Protein AF-A0A3C1NNC2-F1 (afdb_monomer)

Secondary structure (DSSP, 8-state):
------EEEEEEEEEEETTS-EEEEEEEEEETT-----THHHHTSPSEEEEEEEEETTEEEEEEEEE-

Solvent-accessible surface area (backbone atoms only — not comparable to full-atom values): 4170 Å² total; per-residue (Å²): 136,86,84,75,60,53,65,52,41,80,19,54,38,36,34,26,41,81,87,69,46,76,79,45,75,50,80,42,80,39,39,54,91,58,85,78,71,63,67,71,70,60,64,79,51,75,71,44,47,34,39,39,38,33,42,54,79,88,40,81,46,76,48,80,45,76,44,121

Nearest PDB structures (foldseek):
  4g5a-assembly1_B  TM=7.319E-01  e=2.175E-01  Bacteroides thetaiotaomicron VPI-5482
  3pay-assembly1_B  TM=6.692E-01  e=5.266E-01  Bacteroides ovatus ATCC 8483
  3pay-assembly1_D  TM=6.703E-01  e=5.565E-01  Bacteroides ovatus ATCC 8483
  8gum-assembly1_B  TM=6.244E-01  e=1.877E+00  Vibrio campbellii ATCC BAA-1116
  7zg0-assembly1_E  TM=4.636E-01  e=4.070E+00  Mus musculus

Foldseek 3Di:
DDPPQPWLAWKWKFKAFPVRDTPDIDTDTHTRPDPCPDPVVVVPDDFGWIWIWIAGNNDIDIDIDGGD

Sequence (68 aa):
MSWFSKSAGLSRLTVIDAKGQNLFHSTVQVYRGLNNMSATFLQRFPAGMYIISMQIDGKWHRIRIIKK

Mean predicted aligned error: 8.04 Å

Radius of gyration: 13.22 Å; Cα contacts (8 Å, |Δi|>4): 115; chains: 1; bounding box: 25×24×41 Å

Structure (mmCIF, N/CA/C/O backbone):
data_AF-A0A3C1NNC2-F1
#
_entry.id   AF-A0A3C1NNC2-F1
#
loop_
_atom_site.group_PDB
_atom_site.id
_atom_site.type_symbol
_atom_site.label_atom_id
_atom_site.label_alt_id
_atom_site.label_comp_id
_atom_site.label_asym_id
_atom_site.label_entity_id
_atom_site.label_seq_id
_atom_site.pdbx_PDB_ins_code
_atom_site.Cartn_x
_atom_site.Cartn_y
_atom_site.Cartn_z
_atom_site.occupancy
_atom_site.B_iso_or_equiv
_atom_site.auth_seq_id
_atom_site.auth_comp_id
_atom_site.auth_asym_id
_atom_site.auth_atom_id
_atom_site.pdbx_PDB_model_num
ATOM 1 N N . MET A 1 1 ? 1.553 -15.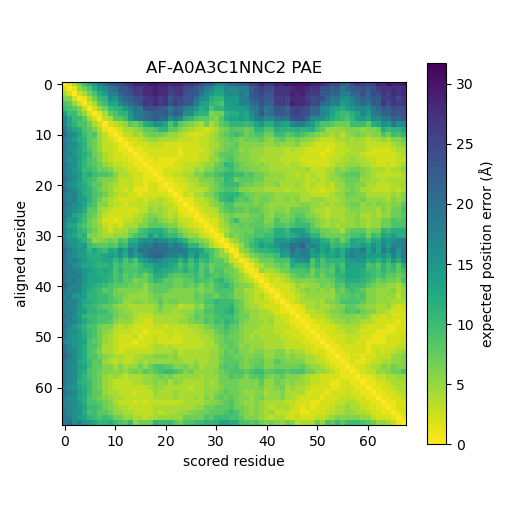155 -29.838 1.00 36.66 1 MET A N 1
ATOM 2 C CA . MET A 1 1 ? 1.717 -13.750 -29.404 1.00 36.66 1 MET A CA 1
ATOM 3 C C . MET A 1 1 ? 2.278 -13.761 -27.991 1.00 36.66 1 MET A C 1
ATOM 5 O O . MET A 1 1 ? 1.588 -14.210 -27.091 1.00 36.66 1 MET A O 1
ATOM 9 N N . SER A 1 2 ? 3.543 -13.375 -27.807 1.00 42.09 2 SER A N 1
ATOM 10 C CA . SER A 1 2 ? 4.178 -13.348 -26.482 1.00 42.09 2 SER A CA 1
ATOM 11 C C . SER A 1 2 ? 3.787 -12.056 -25.759 1.00 42.09 2 SER A C 1
ATOM 13 O O . SER A 1 2 ? 4.151 -10.966 -26.204 1.00 42.09 2 SER A O 1
ATOM 15 N N . TRP A 1 3 ? 3.007 -12.158 -24.681 1.00 41.75 3 TRP A N 1
ATOM 16 C CA . TRP A 1 3 ? 2.723 -11.044 -23.773 1.00 41.75 3 TRP A CA 1
ATOM 17 C C . TRP A 1 3 ? 3.949 -10.789 -22.894 1.00 41.75 3 TRP A C 1
ATOM 19 O O . TRP A 1 3 ? 4.039 -11.255 -21.762 1.00 41.75 3 TRP A O 1
ATOM 29 N N . PHE A 1 4 ? 4.920 -10.040 -23.411 1.00 48.62 4 PHE A N 1
ATOM 30 C CA . PHE A 1 4 ? 5.967 -9.484 -22.563 1.00 48.62 4 PHE A CA 1
ATOM 31 C C . PHE A 1 4 ? 5.343 -8.384 -21.697 1.00 48.62 4 PHE A C 1
ATOM 33 O O . PHE A 1 4 ? 5.208 -7.240 -22.134 1.00 48.62 4 PHE A O 1
ATOM 40 N N . SER A 1 5 ? 4.953 -8.721 -20.463 1.00 53.69 5 SER A N 1
ATOM 41 C CA . SER A 1 5 ? 4.718 -7.723 -19.415 1.00 53.69 5 SER A CA 1
ATOM 42 C C . SER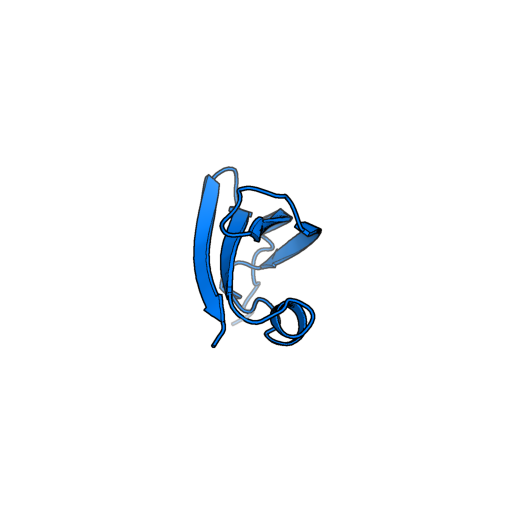 A 1 5 ? 6.039 -6.976 -19.226 1.00 53.69 5 SER A C 1
ATOM 44 O O . SER A 1 5 ? 6.936 -7.448 -18.531 1.00 53.69 5 SER A O 1
ATOM 46 N N . LYS A 1 6 ? 6.210 -5.833 -19.902 1.00 55.09 6 LYS A N 1
ATOM 47 C CA . LYS A 1 6 ? 7.352 -4.943 -19.666 1.00 55.09 6 LYS A CA 1
ATOM 48 C C . LYS A 1 6 ? 7.355 -4.616 -18.172 1.00 55.09 6 LYS A C 1
ATOM 50 O O . LYS A 1 6 ? 6.404 -4.012 -17.675 1.00 55.09 6 LYS A O 1
ATOM 55 N N . SER A 1 7 ? 8.384 -5.044 -17.446 1.00 56.09 7 SER A N 1
ATOM 56 C CA . SER A 1 7 ? 8.600 -4.609 -16.069 1.00 56.09 7 SER A CA 1
ATOM 57 C C . SER A 1 7 ? 8.723 -3.083 -16.072 1.00 56.09 7 SER A C 1
ATOM 59 O O . SER A 1 7 ? 9.576 -2.550 -16.778 1.00 56.09 7 SER A O 1
ATOM 61 N N . ALA A 1 8 ? 7.877 -2.388 -15.312 1.00 59.50 8 ALA A N 1
ATOM 62 C CA . ALA A 1 8 ? 7.960 -0.937 -15.111 1.00 59.50 8 ALA A CA 1
ATOM 63 C C . ALA A 1 8 ? 9.127 -0.546 -14.176 1.00 59.50 8 ALA A C 1
ATOM 65 O O . ALA A 1 8 ? 9.383 0.630 -13.941 1.00 59.50 8 ALA A O 1
ATOM 66 N N . GLY A 1 9 ? 9.847 -1.541 -13.649 1.00 68.19 9 GLY A N 1
ATOM 67 C CA . GLY A 1 9 ? 11.003 -1.365 -12.779 1.00 68.19 9 GLY A CA 1
ATOM 68 C C . GLY A 1 9 ? 10.687 -1.651 -11.313 1.00 68.19 9 GLY A C 1
ATOM 69 O O . GLY A 1 9 ? 9.607 -2.130 -10.960 1.00 68.19 9 GLY A O 1
ATOM 70 N N . LEU A 1 10 ? 11.682 -1.404 -10.463 1.00 70.31 10 LEU A N 1
ATOM 71 C CA . LEU A 1 10 ? 11.522 -1.435 -9.014 1.00 70.31 10 LEU A CA 1
ATOM 72 C C . LEU A 1 10 ? 10.867 -0.129 -8.558 1.00 70.31 10 LEU A C 1
ATOM 74 O O . LEU A 1 10 ? 11.347 0.958 -8.874 1.00 70.31 10 LEU A O 1
ATOM 78 N N . SER A 1 11 ? 9.799 -0.245 -7.779 1.00 74.88 11 SER A N 1
ATOM 79 C CA . SER A 1 11 ? 9.035 0.879 -7.250 1.00 74.88 11 SER A CA 1
ATOM 80 C C . SER A 1 11 ? 9.030 0.845 -5.735 1.00 74.88 11 SER A C 1
ATOM 82 O O . SER A 1 11 ? 8.832 -0.201 -5.117 1.00 74.88 11 SER A O 1
ATOM 84 N N . ARG A 1 12 ? 9.192 2.011 -5.111 1.00 78.44 12 ARG A N 1
ATOM 85 C CA . ARG A 1 12 ? 9.002 2.142 -3.667 1.00 78.44 12 ARG A CA 1
ATOM 86 C C . ARG A 1 12 ? 7.510 2.211 -3.360 1.00 78.44 12 ARG A C 1
ATOM 88 O O . ARG A 1 12 ? 6.837 3.126 -3.822 1.00 78.44 12 ARG A O 1
ATOM 95 N N . LEU A 1 13 ? 7.029 1.256 -2.578 1.00 81.19 13 LEU A N 1
ATOM 96 C 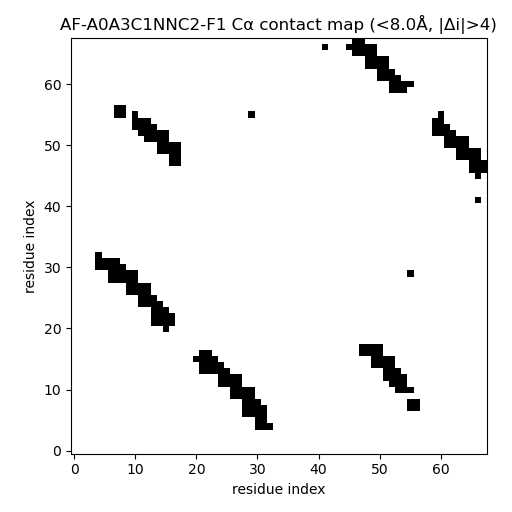CA . LEU A 1 13 ? 5.699 1.201 -1.992 1.00 81.19 13 LEU A CA 1
ATOM 97 C C . LEU A 1 13 ? 5.765 1.742 -0.563 1.00 81.19 13 LEU A C 1
ATOM 99 O O . LEU A 1 13 ? 6.518 1.211 0.251 1.00 81.19 13 LEU A O 1
ATOM 103 N N . THR A 1 14 ? 4.942 2.736 -0.247 1.00 86.56 14 THR A N 1
ATOM 104 C CA . THR A 1 14 ? 4.810 3.301 1.102 1.00 86.56 14 THR A CA 1
ATOM 105 C C . THR A 1 14 ? 3.356 3.243 1.550 1.00 86.56 14 THR A C 1
ATOM 107 O O . THR A 1 14 ? 2.462 3.570 0.771 1.00 86.56 14 THR A O 1
ATOM 110 N N . VAL A 1 15 ? 3.122 2.856 2.804 1.00 85.81 15 VAL A N 1
ATOM 111 C CA . VAL A 1 15 ? 1.803 2.885 3.451 1.00 85.81 15 VAL A CA 1
ATOM 112 C C . VAL A 1 15 ? 1.812 3.944 4.527 1.00 85.81 15 VAL A C 1
ATOM 114 O O . VAL A 1 15 ? 2.656 3.911 5.422 1.00 85.81 15 VAL A O 1
ATOM 117 N N . ILE A 1 16 ? 0.849 4.847 4.439 1.00 88.00 1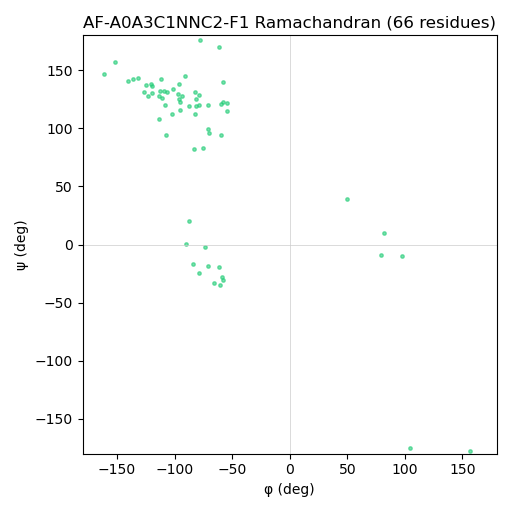6 ILE A N 1
ATOM 118 C CA . ILE A 1 16 ? 0.686 5.971 5.346 1.00 88.00 16 ILE A CA 1
ATOM 119 C C . ILE A 1 16 ? -0.677 5.832 6.015 1.00 88.00 16 ILE A C 1
ATOM 121 O O . ILE A 1 16 ? -1.672 5.591 5.326 1.00 88.00 16 ILE A O 1
ATOM 125 N N . ASP A 1 17 ? -0.732 5.941 7.338 1.00 88.25 17 ASP A N 1
ATOM 126 C CA . ASP A 1 17 ? -1.999 5.941 8.071 1.00 88.25 17 ASP A CA 1
ATOM 127 C C . ASP A 1 17 ? -2.723 7.297 7.994 1.00 88.25 17 ASP A C 1
ATOM 129 O O . ASP A 1 17 ? -2.217 8.286 7.461 1.00 88.25 17 ASP A O 1
ATOM 133 N N . ALA A 1 18 ? -3.930 7.358 8.558 1.00 85.56 18 ALA A N 1
ATOM 134 C CA . ALA A 1 18 ? -4.719 8.587 8.627 1.00 85.56 18 ALA A CA 1
ATOM 135 C C . ALA A 1 18 ? -4.049 9.723 9.429 1.00 85.56 18 ALA A C 1
ATOM 137 O O . ALA A 1 18 ? -4.435 10.879 9.279 1.00 85.56 18 ALA A O 1
ATOM 138 N N . LYS A 1 19 ? -3.067 9.404 10.280 1.00 87.88 19 LYS A N 1
ATOM 139 C CA . LYS A 1 19 ? -2.291 10.365 11.075 1.00 87.88 19 LYS A CA 1
ATOM 140 C C . LYS A 1 19 ? -1.038 10.846 10.331 1.00 87.88 19 LYS A C 1
ATOM 142 O O . LYS A 1 19 ? -0.288 11.648 10.879 1.00 87.88 19 LYS A O 1
A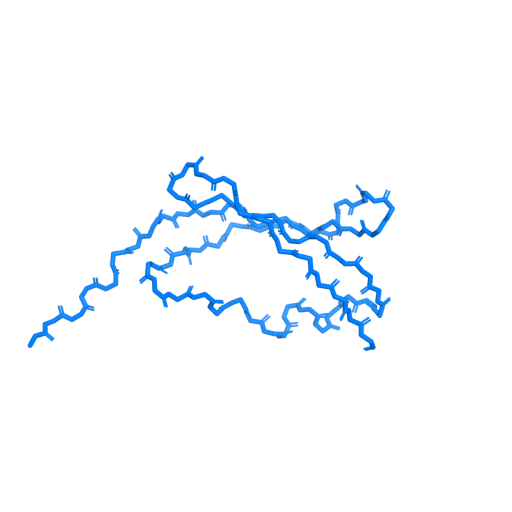TOM 147 N N . GLY A 1 20 ? -0.801 10.370 9.107 1.00 85.31 20 GLY A N 1
ATOM 148 C CA . GLY A 1 20 ? 0.384 10.700 8.318 1.00 85.31 20 GLY A CA 1
ATOM 149 C C . GLY A 1 20 ? 1.624 9.874 8.673 1.00 85.31 20 GLY A C 1
ATOM 150 O O . GLY A 1 20 ? 2.713 10.190 8.198 1.00 85.31 20 GLY A O 1
ATOM 151 N N . GLN A 1 21 ? 1.497 8.825 9.489 1.00 88.25 21 GLN A N 1
ATOM 152 C CA . GLN A 1 21 ? 2.620 7.978 9.883 1.00 88.25 21 GLN A CA 1
ATOM 153 C C . GLN A 1 21 ? 2.920 6.940 8.805 1.00 88.25 21 GLN A C 1
ATOM 155 O O . GLN A 1 21 ? 2.032 6.217 8.349 1.00 88.25 21 GLN A O 1
ATOM 160 N N . ASN A 1 22 ? 4.197 6.829 8.432 1.00 88.25 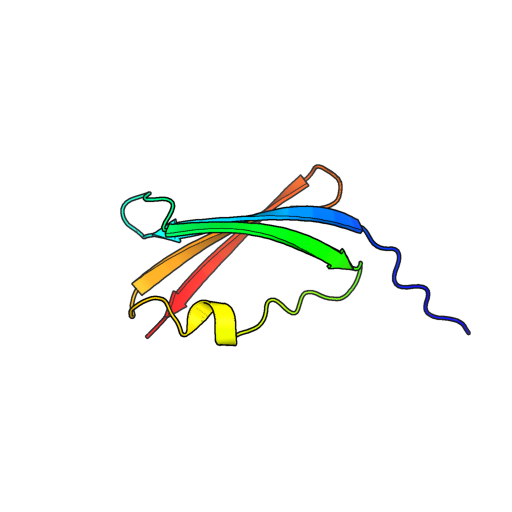22 ASN A N 1
ATOM 161 C CA . ASN A 1 22 ? 4.679 5.767 7.557 1.00 88.25 22 ASN A CA 1
ATOM 162 C C . ASN A 1 22 ? 4.667 4.440 8.322 1.00 88.25 22 ASN A C 1
ATOM 164 O O . ASN A 1 22 ? 5.588 4.146 9.079 1.00 88.25 22 ASN A O 1
ATOM 168 N N . LEU A 1 23 ? 3.636 3.628 8.106 1.00 85.50 23 LEU A N 1
ATOM 169 C CA . LEU A 1 23 ? 3.514 2.319 8.747 1.00 85.50 23 LEU A CA 1
ATOM 170 C C . LEU A 1 23 ? 4.385 1.258 8.078 1.00 85.50 23 LEU A C 1
ATOM 172 O O . LEU A 1 23 ? 4.701 0.235 8.682 1.00 85.50 23 LEU A O 1
ATOM 176 N N . PHE A 1 24 ? 4.720 1.458 6.802 1.00 83.94 24 PHE A N 1
ATOM 177 C CA . PHE A 1 24 ? 5.487 0.486 6.043 1.00 83.94 24 PHE A CA 1
ATOM 178 C C . PHE A 1 24 ? 6.124 1.086 4.795 1.00 83.94 24 PHE A C 1
ATOM 180 O O . PHE A 1 24 ? 5.511 1.909 4.111 1.00 83.94 24 PHE A O 1
ATOM 187 N N . HIS A 1 25 ? 7.306 0.580 4.442 1.00 85.25 25 HIS A N 1
ATOM 188 C CA . HIS A 1 25 ? 7.911 0.785 3.133 1.00 85.25 25 HIS A CA 1
ATOM 189 C C . HIS A 1 25 ? 8.502 -0.522 2.583 1.00 85.25 25 HIS A C 1
ATOM 191 O O . HIS A 1 25 ? 9.088 -1.311 3.320 1.00 85.25 25 HIS A O 1
ATOM 197 N N . SER A 1 26 ? 8.389 -0.751 1.276 1.00 79.19 26 SER A N 1
ATOM 198 C CA . SER A 1 26 ? 9.069 -1.854 0.585 1.00 79.19 26 SER A CA 1
ATOM 199 C C . SER A 1 26 ? 9.344 -1.504 -0.866 1.00 79.19 26 SER A C 1
ATOM 201 O O . SER A 1 26 ? 8.687 -0.639 -1.439 1.00 79.19 26 SER A O 1
ATOM 203 N N . THR A 1 27 ? 10.323 -2.173 -1.455 1.00 78.00 27 THR A N 1
ATOM 204 C CA . THR A 1 27 ? 10.598 -2.090 -2.884 1.00 78.00 27 THR A CA 1
ATOM 205 C C . THR A 1 27 ? 9.886 -3.252 -3.558 1.00 78.00 27 THR A C 1
ATOM 207 O O . THR A 1 27 ? 10.195 -4.409 -3.287 1.00 78.00 27 THR A O 1
ATOM 210 N N . VAL A 1 28 ? 8.916 -2.949 -4.416 1.00 74.69 28 VAL A N 1
ATOM 211 C CA . VAL A 1 28 ? 8.140 -3.941 -5.165 1.00 74.69 28 VAL A CA 1
ATOM 212 C C . VAL A 1 28 ? 8.486 -3.848 -6.641 1.00 74.69 28 VAL A C 1
ATOM 214 O O . VAL A 1 28 ? 8.693 -2.759 -7.173 1.00 74.69 28 VAL A O 1
ATOM 217 N N . GLN A 1 29 ? 8.557 -4.989 -7.318 1.00 73.44 29 GLN A N 1
ATOM 218 C CA . GLN A 1 29 ? 8.699 -5.006 -8.766 1.00 73.44 29 GLN A CA 1
ATOM 219 C C . GLN A 1 29 ? 7.323 -4.793 -9.393 1.00 73.44 29 GLN A C 1
ATOM 221 O O . GLN A 1 29 ? 6.403 -5.577 -9.160 1.00 73.44 29 GLN A O 1
ATOM 226 N N . VAL A 1 30 ? 7.176 -3.718 -10.162 1.00 70.00 30 VAL A N 1
ATOM 227 C CA . VAL A 1 30 ? 5.915 -3.392 -10.828 1.00 70.00 30 VAL A CA 1
ATOM 228 C C . VAL A 1 30 ? 5.980 -3.900 -12.258 1.00 70.00 30 VAL A C 1
ATOM 230 O O . VAL A 1 30 ? 6.927 -3.628 -12.997 1.00 70.00 30 VAL A O 1
ATOM 233 N N . TYR A 1 31 ? 4.955 -4.637 -12.665 1.00 68.56 31 TYR A N 1
ATOM 234 C CA . TYR A 1 31 ? 4.811 -5.130 -14.028 1.00 68.56 31 TYR A CA 1
ATOM 235 C C . TYR A 1 31 ? 3.711 -4.330 -14.718 1.00 68.56 31 TYR A C 1
ATOM 237 O O . TYR A 1 31 ? 2.623 -4.159 -14.163 1.00 68.56 31 TYR A O 1
ATOM 245 N N . ARG A 1 32 ? 3.969 -3.821 -15.930 1.00 61.44 32 ARG A N 1
ATOM 246 C CA . ARG A 1 32 ? 2.935 -3.114 -16.698 1.00 61.44 32 ARG A CA 1
ATOM 247 C C . ARG A 1 32 ? 1.760 -4.061 -16.939 1.00 61.44 32 ARG A C 1
ATOM 249 O O . ARG A 1 32 ? 1.949 -5.125 -17.524 1.00 61.44 32 ARG A O 1
ATOM 256 N N . GLY A 1 33 ? 0.577 -3.661 -16.468 1.00 54.16 33 GLY A N 1
ATOM 257 C CA . GLY A 1 33 ? -0.666 -4.435 -16.565 1.00 54.16 33 GLY A CA 1
ATOM 258 C C . GLY A 1 33 ? -1.034 -5.251 -15.319 1.00 54.16 33 GLY A C 1
ATOM 259 O O . GLY A 1 33 ? -2.162 -5.723 -15.235 1.00 54.16 33 GLY A O 1
ATOM 260 N N . LEU A 1 34 ? -0.145 -5.372 -14.326 1.00 53.81 34 LEU A N 1
ATOM 261 C CA . LEU A 1 34 ? -0.423 -6.044 -13.052 1.00 53.81 34 LEU A CA 1
ATOM 262 C C . LEU A 1 34 ? -0.546 -5.007 -11.932 1.00 53.81 34 LEU A C 1
ATOM 264 O O . LEU A 1 34 ? 0.433 -4.621 -11.302 1.00 53.81 34 LEU A O 1
ATOM 268 N N . ASN A 1 35 ? -1.784 -4.598 -11.656 1.00 54.97 35 ASN A N 1
ATOM 269 C CA . ASN A 1 35 ? -2.145 -3.776 -10.494 1.00 54.97 35 ASN A CA 1
ATOM 270 C C . ASN A 1 35 ? -2.456 -4.626 -9.245 1.00 54.97 35 ASN A C 1
ATOM 272 O O . ASN A 1 35 ? -3.140 -4.164 -8.333 1.00 54.97 35 ASN A O 1
ATOM 276 N N . ASN A 1 36 ? -1.992 -5.878 -9.188 1.00 55.53 36 ASN A N 1
ATOM 277 C CA . ASN A 1 36 ? -2.291 -6.768 -8.070 1.00 55.53 36 ASN A CA 1
ATOM 278 C C . ASN A 1 36 ? -1.327 -6.519 -6.913 1.00 55.53 36 ASN A C 1
ATOM 280 O O . ASN A 1 36 ? -0.344 -7.229 -6.711 1.00 55.53 36 ASN A O 1
ATOM 284 N N . MET A 1 37 ? -1.639 -5.497 -6.124 1.00 63.38 37 MET A N 1
ATOM 285 C CA . MET A 1 37 ? -1.110 -5.397 -4.775 1.00 63.38 37 MET A CA 1
ATOM 286 C C . MET A 1 37 ? -1.786 -6.475 -3.920 1.00 63.38 37 MET A C 1
ATOM 288 O O . MET A 1 37 ? -3.010 -6.503 -3.813 1.00 63.38 37 MET A O 1
ATOM 292 N N . SER A 1 38 ? -0.998 -7.393 -3.354 1.00 62.62 38 SER A N 1
ATOM 293 C CA . SER A 1 38 ? -1.531 -8.527 -2.587 1.00 62.62 38 SER A CA 1
ATOM 294 C C . SER A 1 38 ? -2.451 -8.043 -1.463 1.00 62.62 38 SER A C 1
ATOM 296 O O . SER A 1 38 ? -2.021 -7.289 -0.594 1.00 62.62 38 SER A O 1
ATOM 298 N N . ALA A 1 39 ? -3.710 -8.487 -1.444 1.00 63.12 39 ALA A N 1
ATOM 299 C CA . ALA A 1 39 ? -4.667 -8.128 -0.394 1.00 63.12 39 ALA A CA 1
ATOM 300 C C . ALA A 1 39 ? 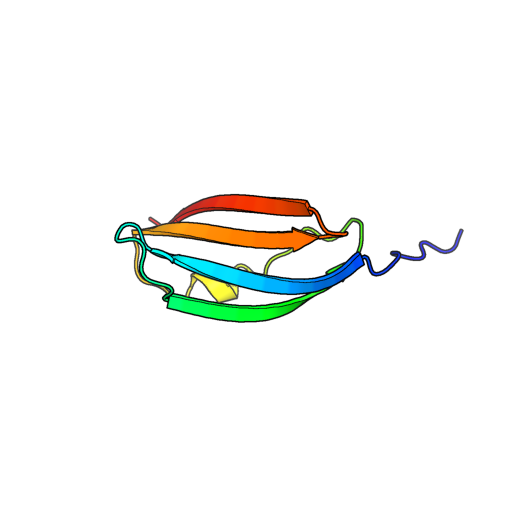-4.183 -8.548 1.009 1.00 63.12 39 ALA A C 1
ATOM 302 O O . ALA A 1 39 ? -4.472 -7.869 1.997 1.00 63.12 39 ALA A O 1
ATOM 303 N N . THR A 1 40 ? -3.369 -9.605 1.097 1.00 66.25 40 THR A N 1
ATOM 304 C CA . THR A 1 40 ? -2.727 -10.083 2.333 1.00 66.25 40 THR A CA 1
ATOM 305 C C . THR A 1 40 ? -1.865 -9.004 2.986 1.00 66.25 40 THR A C 1
ATOM 307 O O . THR A 1 40 ? -1.774 -8.909 4.207 1.00 66.25 40 THR A O 1
ATOM 310 N N . PHE A 1 41 ? -1.286 -8.113 2.183 1.00 71.19 41 PHE A N 1
ATOM 311 C CA . PHE A 1 41 ? -0.511 -6.982 2.672 1.00 71.19 41 PHE A CA 1
ATOM 312 C C . PHE A 1 41 ? -1.325 -6.029 3.553 1.00 71.19 41 PHE A C 1
ATOM 314 O O . PHE A 1 41 ? -0.783 -5.446 4.489 1.00 71.19 41 PHE A O 1
ATOM 321 N N . LEU A 1 42 ? -2.611 -5.844 3.243 1.00 70.88 42 LEU A N 1
ATOM 322 C CA . LEU A 1 42 ? -3.510 -4.966 3.992 1.00 70.88 42 LEU A CA 1
ATOM 323 C C . LEU A 1 42 ? -4.104 -5.660 5.218 1.00 70.88 42 LEU A C 1
ATOM 325 O O . LEU A 1 42 ? -4.602 -4.996 6.127 1.00 70.88 42 LEU A O 1
ATOM 329 N N . GLN A 1 43 ? -4.040 -6.991 5.282 1.00 75.12 43 GLN A N 1
ATOM 330 C CA . GLN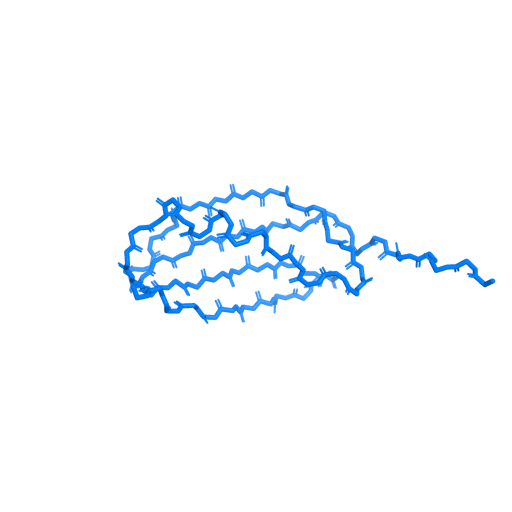 A 1 43 ? -4.577 -7.750 6.409 1.00 75.12 43 GLN A CA 1
ATOM 331 C C . GLN A 1 43 ? -3.820 -7.473 7.712 1.00 75.12 43 GLN A C 1
ATOM 333 O O . GLN A 1 43 ? -4.462 -7.397 8.753 1.00 75.12 43 GLN A O 1
ATOM 338 N N . ARG A 1 44 ? -2.507 -7.214 7.649 1.00 79.75 44 ARG A N 1
ATOM 339 C CA . ARG A 1 44 ? -1.672 -6.931 8.833 1.00 79.75 44 ARG A CA 1
ATOM 340 C C . ARG A 1 44 ? -1.923 -5.576 9.502 1.00 79.75 44 ARG A C 1
ATOM 342 O O . ARG A 1 44 ? -1.508 -5.384 10.636 1.00 79.75 44 ARG A O 1
ATOM 349 N N . PHE A 1 45 ? -2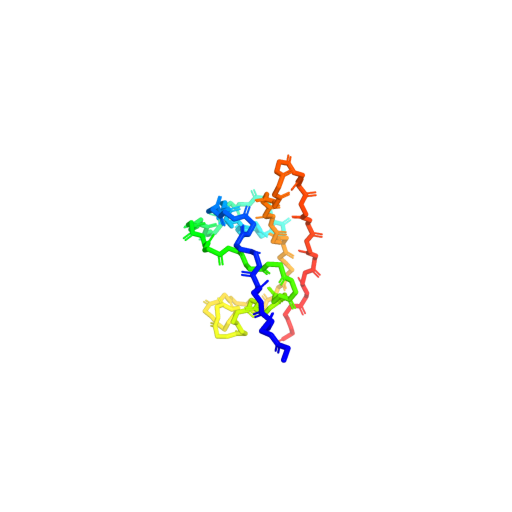.549 -4.629 8.804 1.00 82.00 45 PHE A N 1
ATOM 350 C CA . PHE A 1 45 ? -2.865 -3.318 9.374 1.00 82.00 45 PHE A CA 1
ATOM 351 C C . PHE A 1 45 ? -4.257 -3.344 10.018 1.00 82.00 45 PHE A C 1
ATOM 353 O O . PHE A 1 45 ? -5.136 -4.027 9.493 1.00 82.00 45 PHE A O 1
ATOM 360 N N . PRO A 1 46 ? -4.503 -2.626 11.124 1.00 84.56 46 PRO A N 1
ATOM 361 C CA . PRO A 1 46 ? -5.829 -2.567 11.743 1.00 84.56 46 PRO A CA 1
ATOM 362 C C . PRO A 1 46 ? -6.888 -1.960 10.803 1.00 84.56 46 PRO A C 1
ATOM 364 O O . PRO A 1 46 ? -6.566 -1.429 9.736 1.00 84.56 46 PRO A O 1
ATOM 367 N N . ALA A 1 47 ? -8.169 -2.035 11.168 1.00 87.31 47 ALA A N 1
ATOM 368 C CA . ALA A 1 47 ? -9.205 -1.285 10.455 1.00 87.31 47 ALA A CA 1
ATOM 369 C C . ALA A 1 47 ? -8.876 0.217 10.491 1.00 87.31 47 ALA A C 1
ATOM 371 O O . ALA A 1 47 ? -8.375 0.734 11.491 1.00 87.31 47 ALA A O 1
ATOM 372 N N . GLY A 1 48 ? -9.098 0.910 9.378 1.00 87.75 48 GLY A N 1
ATOM 373 C CA . GLY A 1 48 ? -8.679 2.296 9.247 1.00 87.75 48 GLY A CA 1
ATOM 374 C C . GLY A 1 48 ? -8.493 2.752 7.810 1.00 87.75 48 GLY A C 1
ATOM 375 O O . GLY A 1 48 ? -8.730 2.026 6.842 1.00 87.75 48 GLY A O 1
ATOM 376 N N . MET A 1 49 ? -8.070 4.003 7.686 1.00 88.88 49 MET A N 1
ATOM 377 C CA . MET A 1 49 ? -7.798 4.637 6.407 1.00 88.88 49 MET A CA 1
ATOM 378 C C . MET A 1 49 ? -6.300 4.669 6.141 1.00 88.88 49 MET A C 1
ATOM 380 O O . MET A 1 49 ? -5.520 5.072 7.004 1.00 88.88 49 MET A O 1
ATOM 384 N N . TYR A 1 50 ? -5.933 4.288 4.922 1.00 86.88 50 TYR A N 1
ATOM 385 C CA . TYR A 1 50 ? -4.553 4.198 4.477 1.00 86.88 50 TYR A CA 1
ATOM 386 C C . TYR A 1 50 ? -4.374 4.879 3.129 1.00 86.88 50 TYR A C 1
ATOM 388 O O . TYR A 1 50 ? -5.233 4.791 2.248 1.00 86.88 50 TYR A O 1
ATOM 396 N N . ILE A 1 51 ? -3.227 5.521 2.956 1.00 88.25 51 ILE A N 1
ATOM 397 C CA . ILE A 1 51 ? -2.744 5.983 1.662 1.00 88.25 51 ILE A CA 1
ATOM 398 C C . ILE A 1 51 ? -1.579 5.090 1.272 1.00 88.25 51 ILE A C 1
ATOM 400 O O . ILE A 1 51 ? -0.564 5.022 1.962 1.00 88.25 51 ILE A O 1
ATOM 404 N N . ILE A 1 52 ? -1.725 4.419 0.141 1.00 85.12 52 ILE A N 1
ATOM 405 C CA . ILE A 1 52 ? -0.639 3.702 -0.503 1.00 85.12 52 ILE A CA 1
ATOM 406 C C . ILE A 1 52 ? -0.049 4.619 -1.556 1.00 85.12 52 ILE A C 1
ATOM 408 O O . ILE A 1 52 ? -0.761 5.054 -2.458 1.00 85.12 52 ILE A O 1
ATOM 412 N N . SER A 1 53 ? 1.243 4.896 -1.454 1.00 85.50 53 SER A N 1
ATOM 413 C CA . SER A 1 53 ? 1.991 5.672 -2.438 1.00 85.50 53 SER A CA 1
ATOM 414 C C . SER A 1 53 ? 3.001 4.771 -3.135 1.00 85.50 53 SER A C 1
ATOM 416 O O . SER A 1 53 ? 3.743 4.048 -2.473 1.00 85.50 53 SER A O 1
ATOM 418 N N . MET A 1 54 ? 3.044 4.823 -4.461 1.00 81.62 54 MET A N 1
ATOM 419 C CA . MET A 1 54 ? 3.964 4.046 -5.284 1.00 81.62 54 MET A CA 1
ATOM 420 C C . MET A 1 54 ? 4.476 4.885 -6.450 1.00 81.62 54 MET A C 1
ATOM 422 O O . MET A 1 54 ? 3.707 5.631 -7.044 1.00 81.62 54 MET A O 1
ATOM 426 N N . GLN A 1 55 ? 5.755 4.767 -6.803 1.00 77.12 55 GLN A N 1
ATOM 427 C CA . GLN A 1 55 ? 6.308 5.438 -7.981 1.00 77.12 55 GLN A CA 1
ATOM 428 C C . GLN A 1 55 ? 6.469 4.449 -9.141 1.00 77.12 55 GLN A C 1
ATOM 430 O O . GLN A 1 55 ? 7.307 3.560 -9.052 1.00 77.12 55 GLN A O 1
ATOM 435 N N . ILE A 1 56 ? 5.702 4.597 -10.221 1.00 74.75 56 ILE A N 1
ATOM 436 C CA . ILE A 1 56 ? 5.768 3.746 -11.423 1.00 74.75 56 ILE A CA 1
ATOM 437 C C . ILE A 1 56 ? 6.262 4.603 -12.588 1.00 74.75 56 ILE A C 1
ATOM 439 O O . ILE A 1 56 ? 5.696 5.668 -12.828 1.00 74.75 56 ILE A O 1
ATOM 443 N N . ASP A 1 57 ? 7.299 4.167 -13.311 1.00 74.56 57 ASP A N 1
ATOM 444 C CA . ASP A 1 57 ? 7.836 4.899 -14.474 1.00 74.56 57 ASP A CA 1
ATOM 445 C C . ASP A 1 57 ? 8.106 6.399 -14.164 1.00 74.56 57 ASP A C 1
ATOM 447 O O . ASP A 1 57 ? 7.801 7.296 -14.949 1.00 74.56 57 ASP A O 1
ATOM 451 N N . GLY A 1 58 ? 8.612 6.693 -12.958 1.00 73.88 58 GLY A N 1
ATOM 452 C CA . GLY A 1 58 ? 8.891 8.057 -12.484 1.00 73.88 58 GLY A CA 1
ATOM 453 C C . GLY A 1 58 ? 7.673 8.854 -11.995 1.00 73.88 58 GLY A C 1
ATOM 454 O O . GLY A 1 58 ? 7.853 9.897 -11.364 1.00 73.88 58 GLY A O 1
ATOM 455 N N . LYS A 1 59 ? 6.445 8.363 -12.193 1.00 79.94 59 LYS A N 1
ATOM 456 C CA . LYS A 1 59 ? 5.203 9.017 -11.757 1.00 79.94 59 LYS A CA 1
ATOM 457 C C . LYS A 1 59 ? 4.721 8.473 -10.418 1.00 79.94 59 LYS A C 1
ATOM 459 O O . LYS A 1 59 ? 4.726 7.268 -10.185 1.00 79.94 59 LYS A O 1
ATOM 464 N N . TRP A 1 60 ? 4.265 9.361 -9.538 1.00 81.00 60 TRP A N 1
ATOM 465 C CA . TRP A 1 60 ? 3.651 8.965 -8.272 1.00 81.00 60 TRP A CA 1
ATOM 466 C C . TRP A 1 60 ? 2.187 8.581 -8.470 1.00 81.00 60 TRP A C 1
ATOM 468 O O . TRP A 1 60 ? 1.377 9.371 -8.948 1.00 81.00 60 TRP A O 1
ATOM 478 N N . HIS A 1 61 ? 1.849 7.380 -8.028 1.00 80.88 61 HIS A N 1
ATOM 479 C CA . HIS A 1 61 ? 0.504 6.847 -7.930 1.00 80.88 61 HIS A CA 1
ATOM 480 C C . HIS A 1 61 ? 0.125 6.746 -6.459 1.00 80.88 61 HIS A C 1
ATOM 482 O O . HIS A 1 61 ? 0.895 6.241 -5.641 1.00 80.88 61 HIS A O 1
ATOM 488 N N . ARG A 1 62 ? -1.066 7.236 -6.119 1.00 85.31 62 ARG A N 1
ATOM 489 C CA . ARG A 1 62 ? -1.595 7.179 -4.758 1.00 85.31 62 ARG A CA 1
ATOM 490 C C . ARG A 1 62 ? -2.967 6.537 -4.771 1.00 85.31 62 ARG A C 1
ATOM 492 O O . ARG A 1 62 ? -3.819 6.920 -5.566 1.00 85.31 62 ARG A O 1
ATOM 499 N N . ILE A 1 63 ? -3.170 5.578 -3.880 1.00 84.00 63 ILE A N 1
ATOM 500 C CA . ILE A 1 63 ? -4.436 4.874 -3.710 1.00 84.00 63 ILE A CA 1
ATOM 501 C C . ILE A 1 63 ? -4.867 5.057 -2.264 1.00 84.00 63 ILE A C 1
ATOM 503 O O . ILE A 1 63 ? -4.100 4.793 -1.339 1.00 84.00 63 ILE A O 1
ATOM 507 N N . ARG A 1 64 ? -6.102 5.512 -2.069 1.00 86.31 64 ARG A N 1
ATOM 508 C CA . ARG A 1 64 ? -6.724 5.583 -0.750 1.00 86.31 64 ARG A CA 1
ATOM 509 C C . ARG A 1 64 ? -7.516 4.309 -0.513 1.00 86.31 64 ARG A C 1
ATOM 511 O O . ARG A 1 64 ? -8.362 3.948 -1.324 1.00 86.31 64 ARG A O 1
ATOM 518 N N . ILE A 1 65 ? -7.258 3.662 0.613 1.00 84.19 65 ILE A N 1
ATOM 519 C CA . ILE A 1 65 ? -7.954 2.452 1.037 1.00 84.19 65 ILE A CA 1
ATOM 520 C C . ILE A 1 65 ? -8.633 2.718 2.370 1.00 84.19 65 ILE A C 1
ATOM 522 O O . ILE A 1 65 ? -8.050 3.319 3.271 1.00 84.19 65 ILE A O 1
ATOM 526 N N . ILE A 1 66 ? -9.874 2.256 2.488 1.00 85.88 66 ILE A N 1
ATOM 527 C CA . ILE A 1 66 ? -10.606 2.206 3.749 1.00 85.88 66 ILE A CA 1
ATOM 528 C C . ILE A 1 66 ? -10.798 0.731 4.070 1.00 85.88 66 ILE A C 1
ATOM 530 O O . ILE A 1 66 ? -11.561 0.039 3.398 1.00 85.88 66 ILE A O 1
ATOM 534 N N . LYS A 1 67 ? -10.071 0.253 5.076 1.00 83.69 67 LYS A N 1
ATOM 535 C CA . LYS A 1 67 ? -10.259 -1.080 5.631 1.00 83.69 67 LYS A CA 1
ATOM 536 C C . LYS A 1 67 ? -11.331 -0.992 6.714 1.00 83.69 67 LYS A C 1
ATOM 538 O O . LYS A 1 67 ? -11.156 -0.236 7.670 1.00 83.69 67 LYS A O 1
ATOM 543 N N . LYS A 1 68 ? -12.426 -1.721 6.515 1.00 81.31 68 LYS A N 1
ATOM 544 C CA . LYS A 1 68 ? -13.489 -1.906 7.507 1.00 81.31 68 LYS A CA 1
ATOM 545 C C . LYS A 1 68 ? -13.179 -3.110 8.384 1.00 81.31 68 LYS A C 1
ATOM 547 O O . LYS A 1 68 ? -12.513 -4.036 7.866 1.00 81.31 68 LYS A O 1
#

pLDDT: mean 74.59, std 13.28, range [36.66, 88.88]